Protein AF-A0A2N3EL34-F1 (afdb_monomer_lite)

Foldseek 3Di:
DDWDWDDDPQKIKIWDAWFDWFQKDKAAQDDDDAWKAFPVPRFTWDWDDDPSIIMTGGPDIGPRDGGTMIMGGHDD

Secondary structure (DSSP, 8-state):
--EEEEEETTEEEEEESS--EEEEEEETT----SEEEETTT--EEEEEEETTEEEEEEEEEEES-SS--EEEPPP-

Radius of gyration: 11.36 Å; chains: 1; bounding box: 29×24×26 Å

Structure (mmCIF, N/CA/C/O backbone):
data_AF-A0A2N3EL34-F1
#
_entry.id   AF-A0A2N3EL34-F1
#
loop_
_atom_site.group_PDB
_atom_site.id
_atom_site.type_symbol
_atom_site.label_atom_id
_atom_site.label_alt_id
_atom_site.label_comp_id
_atom_site.label_asym_id
_atom_site.label_entity_id
_atom_site.label_seq_id
_atom_site.pdbx_PDB_ins_code
_atom_site.Cartn_x
_atom_site.Cartn_y
_atom_site.Cartn_z
_atom_site.occupancy
_atom_site.B_iso_or_equiv
_atom_site.auth_seq_id
_atom_site.auth_comp_id
_atom_site.auth_asym_id
_atom_site.auth_atom_id
_atom_site.pdbx_PDB_model_num
ATOM 1 N N . MET A 1 1 ? 3.290 11.655 -5.554 1.00 90.25 1 MET A N 1
ATOM 2 C CA . MET A 1 1 ? 2.576 10.793 -6.523 1.00 90.25 1 MET A CA 1
ATOM 3 C C . MET A 1 1 ? 1.152 10.589 -6.023 1.00 90.25 1 MET A C 1
ATOM 5 O O . MET A 1 1 ? 1.015 10.401 -4.818 1.00 90.25 1 MET A O 1
ATOM 9 N N . PRO A 1 2 ? 0.112 10.668 -6.875 1.00 94.88 2 PRO A N 1
ATOM 10 C CA . PRO A 1 2 ? -1.263 10.409 -6.451 1.00 94.88 2 PRO A CA 1
ATOM 11 C C . PRO A 1 2 ? -1.436 8.964 -5.984 1.00 94.88 2 PRO A C 1
ATOM 13 O O . PRO A 1 2 ? -0.821 8.057 -6.542 1.00 94.88 2 PRO A O 1
ATOM 16 N N . VAL A 1 3 ? -2.306 8.744 -5.003 1.00 97.12 3 VAL A N 1
ATOM 17 C CA . VAL A 1 3 ? -2.686 7.405 -4.543 1.00 97.12 3 VAL A CA 1
ATOM 18 C C . VAL A 1 3 ? -4.196 7.279 -4.647 1.00 97.12 3 VAL A C 1
ATOM 20 O O . VAL A 1 3 ? -4.933 8.204 -4.302 1.00 97.12 3 VAL A O 1
ATOM 23 N N . ARG A 1 4 ? -4.660 6.160 -5.199 1.00 98.00 4 ARG A N 1
ATOM 24 C CA . ARG A 1 4 ? -6.079 5.817 -5.272 1.00 98.00 4 ARG A CA 1
ATOM 25 C C . ARG A 1 4 ? -6.383 4.698 -4.301 1.00 98.00 4 ARG A C 1
ATOM 27 O O . ARG A 1 4 ? -5.544 3.835 -4.055 1.00 98.00 4 ARG A O 1
ATOM 34 N N . PHE A 1 5 ? -7.610 4.718 -3.807 1.00 97.25 5 PHE A N 1
ATOM 35 C CA . PHE A 1 5 ? -8.135 3.693 -2.928 1.00 97.25 5 PHE A CA 1
ATOM 36 C C . PHE A 1 5 ? -9.383 3.096 -3.557 1.00 97.25 5 PHE A C 1
ATOM 38 O O . PHE A 1 5 ? -10.205 3.823 -4.116 1.00 97.25 5 PHE A O 1
ATOM 45 N N . THR A 1 6 ? -9.521 1.779 -3.473 1.00 97.75 6 THR A N 1
ATOM 46 C CA . THR A 1 6 ? -10.767 1.087 -3.818 1.00 97.75 6 THR A CA 1
ATOM 47 C C . THR A 1 6 ? -11.106 0.087 -2.727 1.00 97.75 6 THR A C 1
ATOM 49 O O . THR A 1 6 ? -10.259 -0.262 -1.903 1.00 97.75 6 THR A O 1
ATOM 52 N N . ARG A 1 7 ? -12.362 -0.353 -2.693 1.00 97.06 7 ARG A N 1
ATOM 53 C CA . ARG A 1 7 ? -12.845 -1.307 -1.701 1.00 97.06 7 ARG A CA 1
ATOM 54 C C . ARG A 1 7 ? -13.586 -2.443 -2.391 1.00 97.06 7 ARG A C 1
ATOM 56 O O . ARG A 1 7 ? -14.418 -2.188 -3.259 1.00 97.06 7 ARG A O 1
ATOM 63 N N . ARG A 1 8 ? -13.319 -3.682 -1.974 1.00 95.38 8 ARG A N 1
ATOM 64 C CA . ARG A 1 8 ? -14.078 -4.873 -2.378 1.00 95.38 8 ARG A CA 1
ATOM 65 C C . ARG A 1 8 ? -14.422 -5.671 -1.126 1.00 95.38 8 ARG A C 1
ATOM 67 O O . ARG A 1 8 ? -13.545 -6.245 -0.498 1.00 95.38 8 ARG A O 1
ATOM 74 N N . GLY A 1 9 ? -15.697 -5.684 -0.743 1.00 94.94 9 GLY A N 1
ATOM 75 C CA . GLY A 1 9 ? -16.102 -6.253 0.545 1.00 94.94 9 GLY A CA 1
ATOM 76 C C . GLY A 1 9 ? -15.427 -5.526 1.715 1.00 94.94 9 GLY A C 1
ATOM 77 O O . GLY A 1 9 ? -15.552 -4.306 1.851 1.00 94.94 9 GLY A O 1
ATOM 78 N N . GLY A 1 10 ? -14.714 -6.268 2.562 1.00 94.25 10 GLY A N 1
ATOM 79 C CA . GLY A 1 10 ? -13.920 -5.709 3.660 1.00 94.25 10 GLY A CA 1
ATOM 80 C C . GLY A 1 10 ? -12.547 -5.176 3.245 1.00 94.25 10 GLY A C 1
ATOM 81 O O . GLY A 1 10 ? -11.955 -4.415 4.003 1.00 94.25 10 GLY A O 1
ATOM 82 N N . ASP A 1 11 ? -12.065 -5.535 2.055 1.00 97.12 11 ASP A N 1
ATOM 83 C CA . ASP A 1 11 ? -10.686 -5.285 1.647 1.00 97.12 11 ASP A CA 1
ATOM 84 C C . ASP A 1 11 ? -10.503 -3.859 1.126 1.00 97.12 11 ASP A C 1
ATOM 86 O O . ASP A 1 11 ? -11.245 -3.404 0.245 1.00 97.12 11 ASP A O 1
ATOM 90 N N . ILE A 1 12 ? -9.463 -3.180 1.606 1.00 97.81 12 ILE A N 1
ATOM 91 C CA . ILE A 1 12 ? -9.016 -1.877 1.107 1.00 97.81 12 ILE A CA 1
ATOM 92 C C . ILE A 1 12 ? -7.823 -2.094 0.183 1.00 97.81 12 ILE A C 1
ATOM 94 O O . ILE A 1 12 ? -6.842 -2.723 0.559 1.00 97.81 12 ILE A O 1
ATOM 98 N N . HIS A 1 13 ? -7.887 -1.540 -1.022 1.00 98.38 13 HIS A N 1
ATOM 99 C CA . HIS A 1 13 ? -6.78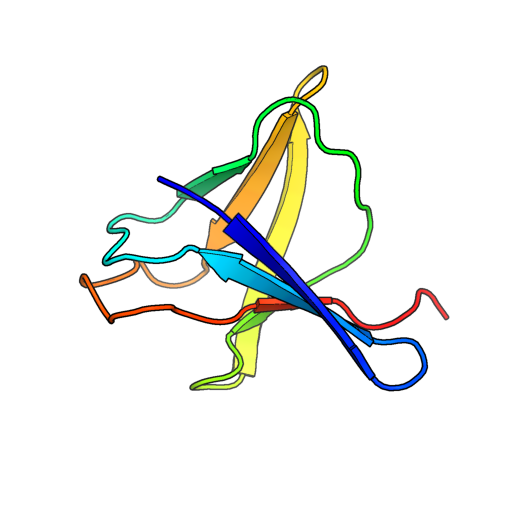0 -1.561 -1.970 1.00 98.38 13 HIS A CA 1
ATOM 100 C C . HIS A 1 13 ? -6.143 -0.179 -2.041 1.00 98.38 13 HIS A C 1
ATOM 102 O O . HIS A 1 13 ? -6.845 0.810 -2.245 1.00 98.38 13 HIS A O 1
ATOM 108 N N . ILE A 1 14 ? -4.823 -0.121 -1.917 1.00 98.25 14 ILE A 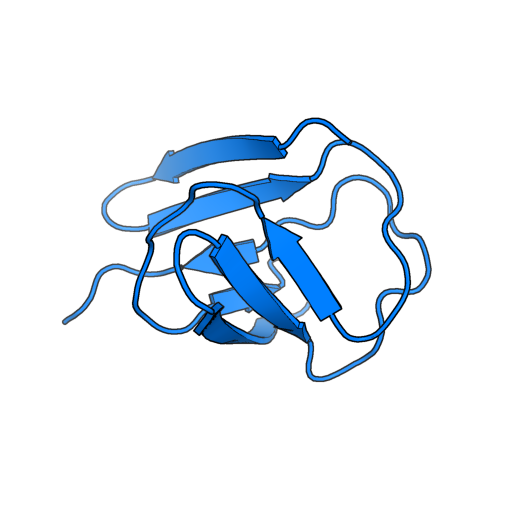N 1
ATOM 109 C CA . ILE A 1 14 ? -3.989 1.074 -2.036 1.00 98.25 14 ILE A CA 1
ATOM 110 C C . ILE A 1 14 ? -3.245 0.988 -3.367 1.00 98.25 14 ILE A C 1
ATOM 112 O O . ILE A 1 14 ? -2.520 0.025 -3.606 1.00 98.25 14 ILE A O 1
ATOM 116 N N . ILE A 1 15 ? -3.419 1.985 -4.235 1.00 98.25 15 ILE A N 1
ATOM 117 C CA . ILE A 1 15 ? -2.890 1.975 -5.604 1.00 98.25 15 ILE A CA 1
ATOM 118 C C . ILE A 1 15 ? -2.120 3.280 -5.855 1.00 98.25 15 ILE A C 1
ATOM 120 O O . ILE A 1 15 ? -2.721 4.302 -6.209 1.00 98.25 15 ILE A O 1
ATOM 124 N N . PRO A 1 16 ? -0.790 3.290 -5.668 1.00 97.19 16 PRO A N 1
ATOM 125 C CA . PRO A 1 16 ? 0.050 4.435 -5.991 1.00 97.19 16 PRO A CA 1
ATOM 126 C C . PRO A 1 16 ? 0.128 4.605 -7.512 1.00 97.19 16 PRO A C 1
ATOM 128 O O . PRO A 1 16 ? 0.606 3.719 -8.209 1.00 97.19 16 PRO A O 1
ATOM 131 N N . LEU A 1 17 ? -0.325 5.732 -8.058 1.00 97.00 17 LEU A N 1
ATOM 132 C CA . LEU A 1 17 ? -0.368 5.956 -9.506 1.00 97.00 17 LEU A CA 1
ATOM 133 C C . LEU A 1 17 ? 0.990 6.411 -10.055 1.00 97.00 17 LEU A C 1
ATOM 135 O O . LEU A 1 17 ? 1.208 7.593 -10.322 1.00 97.00 17 LEU A O 1
ATOM 139 N N . GLY A 1 18 ? 1.898 5.453 -10.227 1.00 96.69 18 GLY A N 1
ATOM 140 C CA . GLY A 1 18 ? 3.200 5.638 -10.864 1.00 96.69 18 GLY A CA 1
ATOM 141 C C . GLY A 1 18 ? 4.124 4.452 -10.610 1.00 96.69 18 GLY A C 1
ATOM 142 O O . GLY A 1 18 ? 3.648 3.328 -10.489 1.00 96.69 18 GLY A O 1
ATOM 143 N N . ARG A 1 19 ? 5.439 4.689 -10.582 1.00 97.25 19 ARG A N 1
ATOM 144 C CA . ARG A 1 19 ? 6.474 3.643 -10.497 1.00 97.25 19 ARG A CA 1
ATOM 145 C C . ARG A 1 19 ? 7.341 3.821 -9.248 1.00 97.25 19 ARG A C 1
ATOM 147 O O . ARG A 1 19 ? 8.487 4.247 -9.375 1.00 97.25 19 ARG A O 1
ATOM 154 N N . PRO A 1 20 ? 6.797 3.593 -8.041 1.00 96.25 20 PRO A N 1
ATOM 155 C CA . PRO A 1 20 ? 7.590 3.698 -6.824 1.00 96.25 20 PRO A CA 1
ATOM 156 C C . PRO A 1 20 ? 8.721 2.659 -6.820 1.00 96.25 20 PRO A C 1
ATOM 158 O O . PRO A 1 20 ? 8.605 1.577 -7.402 1.00 96.25 20 PRO A O 1
ATOM 161 N N . SER A 1 21 ? 9.812 3.005 -6.148 1.00 95.81 21 SER A N 1
ATOM 162 C CA . SER A 1 21 ? 10.984 2.153 -5.965 1.00 95.81 21 SER A CA 1
ATOM 163 C C . SER A 1 21 ? 11.456 2.217 -4.520 1.00 95.81 21 SER A C 1
ATOM 165 O O . SER A 1 21 ? 11.301 3.259 -3.883 1.00 95.81 21 SER A O 1
ATOM 167 N N . GLY A 1 22 ? 12.087 1.147 -4.044 1.00 96.62 22 GLY A N 1
ATOM 168 C CA . GLY A 1 22 ? 12.583 1.049 -2.671 1.00 96.62 22 GLY A CA 1
ATOM 169 C C . GLY A 1 22 ? 11.728 0.141 -1.793 1.00 96.62 22 GLY A C 1
ATOM 170 O O . GLY A 1 22 ? 10.753 -0.455 -2.242 1.00 96.62 22 GLY A O 1
ATOM 171 N N . ASP A 1 23 ? 12.142 0.006 -0.544 1.00 97.31 23 ASP A N 1
ATOM 172 C CA . ASP A 1 23 ? 11.546 -0.868 0.470 1.00 97.31 23 ASP A CA 1
ATOM 173 C C . ASP A 1 23 ? 10.372 -0.228 1.219 1.00 97.31 23 ASP A C 1
ATOM 175 O O . ASP A 1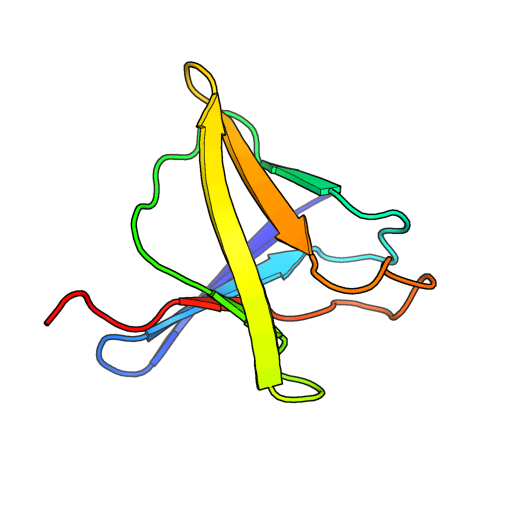 23 ? 9.636 -0.916 1.921 1.00 97.31 23 ASP A O 1
ATOM 179 N N . THR A 1 24 ? 10.172 1.080 1.064 1.00 97.38 24 THR A N 1
ATOM 180 C CA . THR A 1 24 ? 9.173 1.834 1.813 1.00 97.38 24 THR A CA 1
ATOM 181 C C . THR A 1 24 ? 8.374 2.780 0.927 1.00 97.38 24 THR A C 1
ATOM 183 O O . THR A 1 24 ? 8.881 3.388 -0.017 1.00 97.38 24 THR A O 1
ATOM 186 N N . LEU A 1 25 ? 7.090 2.935 1.253 1.00 97.06 25 LEU A N 1
ATOM 187 C CA . LEU A 1 25 ? 6.220 3.954 0.676 1.00 97.06 25 LEU A CA 1
ATOM 188 C C . LEU A 1 25 ? 5.492 4.698 1.794 1.00 97.06 25 LEU A C 1
ATOM 190 O O . LEU A 1 25 ? 4.741 4.105 2.564 1.00 97.06 25 LEU A O 1
ATOM 194 N N . ARG A 1 26 ? 5.687 6.017 1.856 1.00 97.75 26 ARG A N 1
ATOM 195 C CA . ARG A 1 26 ? 5.018 6.898 2.819 1.00 97.75 26 ARG A CA 1
ATOM 196 C C . ARG A 1 26 ? 3.788 7.549 2.195 1.00 97.75 26 ARG A C 1
ATOM 198 O O . ARG A 1 26 ? 3.889 8.223 1.169 1.00 97.75 26 ARG A O 1
ATOM 205 N N . LEU A 1 27 ? 2.645 7.381 2.847 1.00 97.31 27 LEU A N 1
ATOM 206 C CA . LEU A 1 27 ? 1.375 8.013 2.519 1.00 97.31 27 LEU A CA 1
ATOM 207 C C . LEU A 1 27 ? 1.093 9.104 3.549 1.00 97.31 27 LEU A C 1
ATOM 209 O O . LEU A 1 27 ? 0.962 8.819 4.737 1.00 97.31 27 LEU A O 1
ATOM 213 N N . LYS A 1 28 ? 1.038 10.354 3.088 1.00 96.94 28 LYS A N 1
ATOM 214 C CA . LYS A 1 28 ? 0.838 11.508 3.967 1.00 96.94 28 LYS A CA 1
ATOM 215 C C . LYS A 1 28 ? -0.587 11.570 4.499 1.00 96.94 28 LYS A C 1
ATOM 217 O O . LYS A 1 28 ? -1.513 11.285 3.741 1.00 96.94 28 LYS A O 1
ATOM 222 N N . GLU A 1 29 ? -0.728 11.992 5.755 1.00 96.56 29 GLU A N 1
ATOM 223 C CA . GLU A 1 29 ? -2.024 12.285 6.397 1.00 96.56 29 GLU A CA 1
ATOM 224 C C . GLU A 1 29 ? -3.030 11.129 6.282 1.00 96.56 29 GLU A C 1
ATOM 226 O O . GLU A 1 29 ? -4.230 11.315 6.077 1.00 96.56 29 GLU A O 1
ATOM 231 N N . MET A 1 30 ? -2.521 9.904 6.383 1.00 95.62 30 MET A N 1
ATOM 232 C CA . MET A 1 30 ? -3.306 8.692 6.251 1.00 95.62 30 MET A CA 1
ATOM 233 C C . MET A 1 30 ? -3.177 7.858 7.516 1.00 95.62 30 MET A C 1
ATOM 235 O O . MET A 1 30 ? -2.082 7.630 8.029 1.00 95.62 30 MET A O 1
ATOM 239 N N . SER A 1 31 ? -4.315 7.346 7.979 1.00 95.19 31 SER A N 1
ATOM 240 C CA . SER A 1 31 ? -4.353 6.333 9.021 1.00 95.19 31 SER A CA 1
ATOM 241 C C . SER A 1 31 ? -5.091 5.105 8.520 1.00 95.19 31 SER A C 1
ATOM 243 O O . SER A 1 31 ? -6.239 5.173 8.079 1.00 95.19 31 SER A O 1
ATOM 245 N N . LEU A 1 32 ? -4.394 3.976 8.553 1.00 94.62 32 LEU A N 1
ATOM 246 C CA . LEU A 1 32 ? -4.936 2.660 8.268 1.00 94.62 32 LEU A CA 1
ATOM 247 C C . LEU A 1 32 ? -4.117 1.647 9.048 1.00 94.62 32 LEU A C 1
ATOM 249 O O . LEU A 1 32 ? -2.897 1.755 9.135 1.00 94.62 32 LEU A O 1
ATOM 253 N N . ALA A 1 33 ? -4.793 0.659 9.610 1.00 92.44 33 ALA A N 1
ATOM 254 C CA . ALA A 1 33 ? -4.171 -0.258 10.534 1.00 92.44 33 ALA A CA 1
ATOM 255 C C . ALA A 1 33 ? -4.542 -1.699 10.165 1.00 92.44 33 ALA A C 1
ATOM 257 O O . ALA A 1 33 ? -5.693 -1.982 9.841 1.00 92.44 33 ALA A O 1
ATOM 258 N N . GLY A 1 34 ? -3.580 -2.618 10.243 1.00 93.50 34 GLY A N 1
ATOM 259 C CA . GLY A 1 34 ? -3.716 -3.995 9.757 1.00 93.50 34 GLY A CA 1
ATOM 260 C C . GLY A 1 34 ? -2.431 -4.462 9.079 1.00 93.50 34 GLY A C 1
ATOM 261 O O . GLY A 1 34 ? -1.399 -3.810 9.213 1.00 93.50 34 GLY A O 1
ATOM 262 N N . GLU A 1 35 ? -2.506 -5.562 8.340 1.00 95.06 35 GLU A N 1
ATOM 263 C CA . GLU A 1 35 ? -1.403 -6.072 7.522 1.00 95.06 35 GLU A CA 1
ATOM 264 C C . GLU A 1 35 ? -1.813 -6.066 6.053 1.00 95.06 35 GLU A C 1
ATOM 266 O O . GLU A 1 35 ? -2.971 -6.322 5.717 1.00 95.06 35 GLU A O 1
ATOM 271 N N . GLY A 1 36 ? -0.865 -5.744 5.178 1.00 97.50 36 GLY A N 1
ATOM 272 C CA . GLY A 1 36 ? -1.080 -5.679 3.745 1.00 97.50 36 GLY A CA 1
ATOM 273 C C . GLY A 1 36 ? -0.385 -6.812 3.004 1.00 97.50 36 GLY A C 1
ATOM 274 O O . GLY A 1 36 ? 0.505 -7.489 3.524 1.00 97.50 36 GLY A O 1
ATOM 275 N N . LYS A 1 37 ? -0.771 -6.999 1.746 1.00 98.19 37 LYS A N 1
ATOM 276 C CA . LYS A 1 37 ? -0.067 -7.858 0.791 1.00 98.19 37 LYS A CA 1
ATOM 277 C C . LYS A 1 37 ? 0.003 -7.178 -0.564 1.00 98.19 37 LYS A C 1
ATOM 279 O O . LYS A 1 37 ? -0.952 -6.509 -0.965 1.00 98.19 37 LYS A O 1
ATOM 284 N N . LEU A 1 38 ? 1.100 -7.366 -1.288 1.00 97.62 38 LEU A N 1
ATOM 285 C CA . LEU A 1 38 ? 1.150 -7.011 -2.701 1.00 97.62 38 LEU A CA 1
ATOM 286 C C . LEU A 1 38 ? 0.182 -7.907 -3.473 1.00 97.62 38 LEU A C 1
ATOM 288 O O . LEU A 1 38 ? 0.199 -9.127 -3.344 1.00 97.62 38 LEU A O 1
ATOM 292 N N . VAL A 1 39 ? -0.664 -7.299 -4.301 1.00 97.50 39 VAL A N 1
ATOM 293 C CA . VAL A 1 39 ? -1.639 -8.039 -5.117 1.00 97.50 39 VAL A CA 1
ATOM 294 C C . VAL A 1 39 ? -0.941 -8.894 -6.179 1.00 97.50 39 VAL A C 1
ATOM 296 O O . VAL A 1 39 ? -1.461 -9.937 -6.559 1.00 97.50 39 VAL A O 1
ATOM 299 N N . ALA A 1 40 ? 0.232 -8.465 -6.654 1.00 95.94 40 ALA A N 1
ATOM 300 C CA . ALA A 1 40 ? 0.931 -9.109 -7.763 1.00 95.94 40 ALA A CA 1
ATOM 301 C C . ALA A 1 40 ? 1.487 -10.500 -7.413 1.00 95.94 40 ALA A C 1
ATOM 303 O O . ALA A 1 40 ? 1.449 -11.395 -8.252 1.00 95.94 40 ALA A O 1
ATOM 304 N N . ASP A 1 41 ? 2.005 -10.672 -6.196 1.00 95.25 41 ASP A N 1
ATOM 305 C CA . ASP A 1 41 ? 2.720 -11.885 -5.779 1.00 95.25 41 ASP A CA 1
ATOM 306 C C . ASP A 1 41 ? 2.316 -12.397 -4.385 1.00 95.25 41 ASP A C 1
ATOM 308 O O . ASP A 1 41 ? 2.794 -13.441 -3.941 1.00 95.25 41 ASP A O 1
ATOM 312 N N . GLY A 1 42 ? 1.433 -11.685 -3.679 1.00 96.94 42 GLY A N 1
ATOM 313 C CA . GLY A 1 42 ? 0.998 -12.029 -2.328 1.00 96.94 42 GLY A CA 1
ATOM 314 C C . GLY A 1 42 ? 2.037 -11.769 -1.236 1.00 96.94 42 GLY A C 1
ATOM 315 O O . GLY A 1 42 ? 1.777 -12.106 -0.077 1.00 96.94 42 GLY A O 1
ATOM 316 N N . SER A 1 43 ? 3.195 -11.187 -1.564 1.00 96.75 43 SER A N 1
ATOM 317 C CA . SER A 1 43 ? 4.241 -10.889 -0.587 1.00 96.75 43 SER A CA 1
ATOM 318 C C . SER A 1 43 ? 3.739 -9.896 0.473 1.00 96.75 43 SER A C 1
ATOM 320 O O . SER A 1 43 ? 2.920 -9.020 0.174 1.00 96.75 43 SER A O 1
ATOM 322 N N . PRO A 1 44 ? 4.169 -10.042 1.740 1.00 97.62 44 PRO A N 1
ATOM 323 C CA . PRO A 1 44 ? 3.643 -9.231 2.829 1.00 97.62 44 PRO A CA 1
ATOM 324 C C . PRO A 1 44 ? 4.125 -7.780 2.743 1.00 97.62 44 PRO A C 1
ATOM 326 O O . PRO A 1 44 ? 5.268 -7.505 2.365 1.00 97.62 44 PRO A O 1
ATOM 329 N N . VAL A 1 45 ? 3.244 -6.869 3.155 1.00 98.19 45 VAL A N 1
ATOM 330 C CA . VAL A 1 45 ? 3.510 -5.440 3.320 1.00 98.19 45 VAL A CA 1
ATOM 331 C C . VAL A 1 45 ? 3.102 -5.047 4.734 1.00 98.19 45 VAL A C 1
ATOM 333 O O . VAL A 1 45 ? 1.922 -5.103 5.088 1.00 98.19 45 VAL A O 1
ATOM 336 N N . SER A 1 46 ? 4.072 -4.650 5.548 1.00 97.94 46 SER A N 1
ATOM 337 C CA . SER A 1 46 ? 3.810 -4.171 6.904 1.00 97.94 46 SER A CA 1
ATOM 338 C C . SER A 1 46 ? 3.280 -2.743 6.849 1.00 97.94 46 SER A C 1
ATOM 340 O O . SER A 1 46 ? 3.765 -1.921 6.071 1.00 97.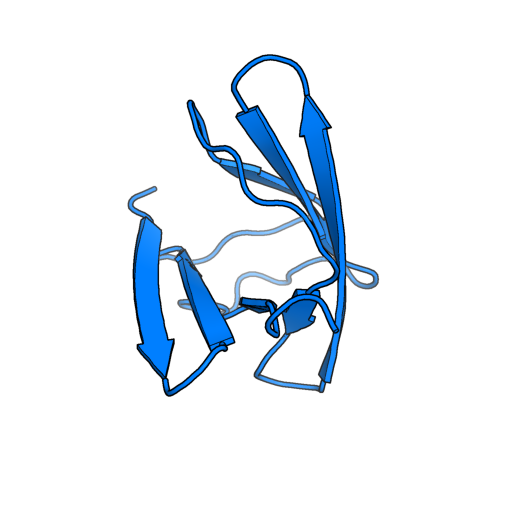94 46 SER A O 1
ATOM 342 N N . LEU A 1 47 ? 2.278 -2.440 7.671 1.00 97.81 47 LEU A N 1
ATOM 343 C CA . LEU A 1 47 ? 1.734 -1.094 7.816 1.00 97.81 47 LEU A CA 1
ATOM 344 C C . LEU A 1 47 ? 2.114 -0.560 9.192 1.00 97.81 47 LEU A C 1
ATOM 346 O O . LEU A 1 47 ? 1.818 -1.187 10.209 1.00 97.81 47 LEU A O 1
ATOM 350 N N . ARG A 1 48 ? 2.726 0.621 9.229 1.00 97.12 48 ARG A N 1
ATOM 351 C CA . ARG A 1 48 ? 3.087 1.297 10.475 1.00 97.12 48 ARG A CA 1
ATOM 352 C C . ARG A 1 48 ? 2.682 2.760 10.423 1.00 97.12 48 ARG A C 1
ATOM 354 O O . ARG A 1 48 ? 2.974 3.461 9.459 1.00 97.12 48 ARG A O 1
ATOM 361 N N . GLN A 1 49 ? 2.034 3.223 11.485 1.00 97.62 49 GLN A N 1
ATOM 362 C CA . GLN A 1 49 ? 1.743 4.640 11.666 1.00 97.62 49 GLN A CA 1
ATOM 363 C C . GLN A 1 49 ? 3.029 5.379 12.087 1.00 97.62 49 GLN A C 1
ATOM 365 O O . GLN A 1 49 ? 3.734 4.929 12.992 1.00 97.62 49 GLN A O 1
ATOM 370 N N . ASP A 1 50 ? 3.328 6.505 11.442 1.00 97.38 50 ASP A N 1
ATOM 371 C CA . ASP A 1 50 ? 4.423 7.420 11.777 1.00 97.38 50 ASP A CA 1
ATOM 372 C C . ASP A 1 50 ? 3.875 8.852 11.857 1.00 97.38 50 ASP A C 1
ATOM 374 O O . ASP A 1 50 ? 3.717 9.544 10.849 1.00 97.38 50 ASP A O 1
ATOM 378 N N . GLY A 1 51 ? 3.489 9.272 13.064 1.00 96.81 51 GLY A N 1
ATOM 379 C CA . GLY A 1 51 ? 2.718 10.500 13.255 1.00 96.81 51 GLY A CA 1
ATOM 380 C C . GLY A 1 51 ? 1.380 10.444 12.506 1.00 96.81 51 GLY A C 1
ATOM 381 O O . GLY A 1 51 ? 0.618 9.489 12.649 1.00 96.81 51 GLY A O 1
ATOM 382 N N . SER A 1 52 ? 1.098 11.458 11.687 1.00 97.38 52 SER A N 1
ATOM 383 C CA . SER A 1 52 ? -0.087 11.514 10.817 1.00 97.38 52 SER A CA 1
ATOM 384 C C . SER A 1 52 ? 0.024 10.654 9.558 1.00 97.38 52 SER A C 1
ATOM 386 O O . SER A 1 52 ? -0.956 10.525 8.829 1.00 97.38 52 SER A O 1
ATOM 388 N N . ASP A 1 53 ? 1.200 10.098 9.273 1.00 98.19 53 ASP A N 1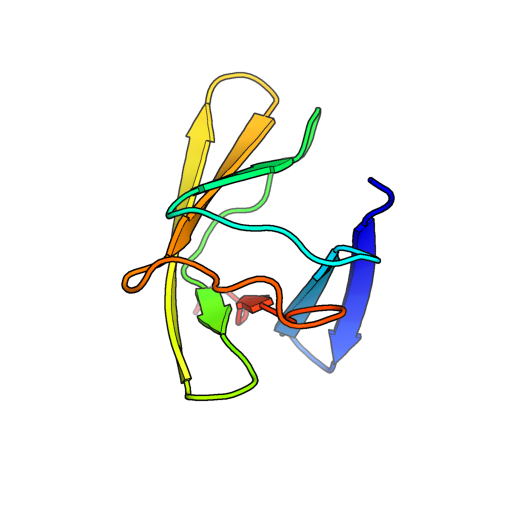
ATOM 389 C CA . ASP A 1 53 ? 1.476 9.403 8.023 1.00 98.19 53 ASP A CA 1
ATOM 390 C C . ASP A 1 53 ? 1.422 7.886 8.203 1.00 98.19 53 ASP A C 1
ATOM 392 O O . ASP A 1 53 ? 1.734 7.343 9.265 1.00 98.19 53 ASP A O 1
ATOM 396 N N . LEU A 1 54 ? 1.092 7.188 7.122 1.00 98.00 54 LEU A N 1
ATOM 397 C CA . LEU A 1 54 ? 1.171 5.738 7.039 1.00 98.00 54 LEU A CA 1
ATOM 398 C C . LEU A 1 54 ? 2.416 5.337 6.252 1.00 98.00 54 LEU A C 1
ATOM 400 O O . LEU A 1 54 ? 2.616 5.783 5.122 1.00 98.00 54 LEU A O 1
ATOM 404 N N . VAL A 1 55 ? 3.232 4.456 6.818 1.00 98.06 55 VAL A N 1
ATOM 405 C CA . VAL A 1 55 ? 4.373 3.845 6.136 1.00 98.06 55 VAL A CA 1
ATOM 406 C C . VAL A 1 55 ? 4.022 2.405 5.778 1.00 98.06 55 VAL A C 1
ATOM 408 O O . VAL A 1 55 ? 3.640 1.613 6.638 1.00 98.06 55 VAL A O 1
ATOM 411 N N . LEU A 1 56 ? 4.145 2.088 4.492 1.00 98.12 56 LEU A N 1
ATOM 412 C CA . LEU A 1 56 ? 4.102 0.738 3.944 1.00 98.12 56 LEU A CA 1
ATOM 413 C C . LEU A 1 56 ? 5.540 0.242 3.810 1.00 98.12 56 LEU A C 1
ATOM 415 O O . LEU A 1 56 ? 6.333 0.882 3.121 1.00 98.12 56 LEU A O 1
ATOM 419 N N . GLU A 1 57 ? 5.867 -0.875 4.444 1.00 98.06 57 GLU A N 1
ATOM 420 C CA . GLU A 1 57 ? 7.189 -1.504 4.381 1.00 98.06 57 GLU A CA 1
ATOM 421 C C . GLU A 1 57 ? 7.061 -2.825 3.608 1.00 98.06 57 GLU A C 1
ATOM 423 O O . GLU A 1 57 ? 6.335 -3.738 4.010 1.00 98.06 57 GLU A O 1
ATOM 428 N N . PHE A 1 58 ? 7.723 -2.910 2.456 1.00 97.38 58 PHE A N 1
ATOM 429 C CA . PHE A 1 58 ? 7.665 -4.053 1.551 1.00 97.38 58 PHE A CA 1
ATOM 430 C C . PHE A 1 58 ? 8.771 -5.045 1.900 1.00 97.38 58 PHE A C 1
ATOM 432 O O . PHE A 1 58 ? 9.934 -4.667 2.036 1.00 97.38 58 PHE A O 1
ATOM 439 N N . ARG A 1 59 ? 8.440 -6.341 1.980 1.00 95.81 59 ARG A N 1
ATOM 440 C CA . ARG A 1 59 ? 9.448 -7.386 2.240 1.00 95.81 59 ARG A CA 1
ATOM 441 C C . ARG A 1 59 ? 10.550 -7.426 1.177 1.00 95.81 59 ARG A C 1
ATOM 443 O O . ARG A 1 59 ? 11.688 -7.772 1.485 1.00 95.81 59 ARG A O 1
ATOM 450 N N . GLN A 1 60 ? 10.196 -7.133 -0.070 1.00 93.25 60 GLN A N 1
ATOM 451 C CA . GLN A 1 60 ? 11.133 -6.980 -1.176 1.00 93.25 60 GLN A CA 1
ATOM 452 C C . GLN A 1 60 ? 11.010 -5.560 -1.732 1.00 93.25 60 GLN A C 1
ATOM 454 O O . GLN A 1 60 ? 9.884 -5.070 -1.857 1.00 93.25 60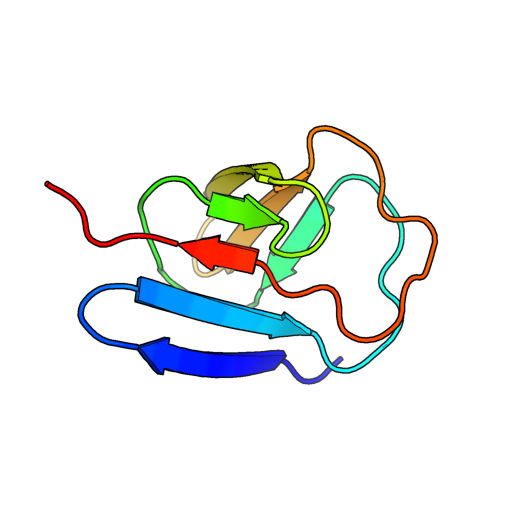 GLN A O 1
ATOM 459 N N . PRO A 1 61 ? 12.127 -4.895 -2.078 1.00 94.56 61 PRO A N 1
ATOM 460 C CA . PRO A 1 61 ? 12.069 -3.571 -2.673 1.00 94.56 61 PRO A CA 1
ATOM 461 C C . PRO A 1 61 ? 11.229 -3.558 -3.949 1.00 94.56 61 PRO A C 1
ATOM 463 O O . PRO A 1 61 ? 11.329 -4.441 -4.798 1.00 94.56 61 PRO A O 1
ATOM 466 N N . LEU A 1 62 ? 10.441 -2.505 -4.127 1.00 94.31 62 LEU A N 1
ATOM 467 C CA . LEU A 1 62 ? 9.783 -2.243 -5.394 1.00 94.31 62 LEU A CA 1
ATOM 468 C C . LEU A 1 62 ? 10.833 -1.882 -6.449 1.00 94.31 62 LEU A C 1
ATOM 470 O O . LEU A 1 62 ? 11.706 -1.039 -6.226 1.00 94.31 62 LEU A O 1
ATOM 474 N N . HIS A 1 63 ? 10.702 -2.483 -7.628 1.00 92.94 63 HIS A N 1
ATOM 475 C CA . HIS A 1 63 ? 11.613 -2.289 -8.759 1.00 92.94 63 HIS A CA 1
ATOM 476 C C . HIS A 1 63 ? 10.991 -1.436 -9.880 1.00 92.94 63 HIS A C 1
ATOM 478 O O . HIS A 1 63 ? 11.250 -1.657 -11.059 1.00 92.94 63 HIS A O 1
ATOM 484 N N . GLY A 1 64 ? 10.138 -0.463 -9.530 1.00 91.62 64 GLY A N 1
ATOM 485 C CA . GLY A 1 64 ? 9.550 0.464 -10.505 1.00 91.62 64 GLY A CA 1
ATOM 486 C C . GLY A 1 64 ? 8.387 -0.108 -11.323 1.00 91.62 64 GLY A C 1
ATOM 487 O O . GLY A 1 64 ? 8.071 0.424 -12.390 1.00 91.62 64 GLY A O 1
ATOM 488 N N . ALA A 1 65 ? 7.729 -1.168 -10.839 1.00 91.88 65 ALA A N 1
ATOM 489 C CA . ALA A 1 65 ? 6.470 -1.638 -11.413 1.00 91.88 65 ALA A CA 1
ATOM 490 C C . ALA A 1 65 ? 5.431 -0.502 -11.428 1.00 91.88 65 ALA A C 1
ATOM 492 O O . ALA A 1 65 ? 5.369 0.307 -10.501 1.00 91.88 65 ALA A O 1
ATOM 493 N N . PHE A 1 66 ? 4.625 -0.418 -12.490 1.00 95.94 66 PHE A N 1
ATOM 494 C CA . PHE A 1 66 ? 3.587 0.605 -12.582 1.00 95.94 66 PHE A CA 1
ATOM 495 C C . PHE A 1 66 ? 2.363 0.214 -11.754 1.00 95.94 66 PHE A C 1
ATOM 497 O O . PHE A 1 66 ? 1.836 -0.883 -11.912 1.00 95.94 66 PHE A O 1
ATOM 504 N N . ALA A 1 67 ? 1.906 1.138 -10.912 1.00 96.81 67 ALA A N 1
ATOM 505 C CA . ALA A 1 67 ? 0.725 1.009 -10.069 1.00 96.81 67 ALA A CA 1
ATOM 506 C C . ALA A 1 67 ? 0.679 -0.270 -9.207 1.00 96.81 67 ALA A C 1
ATOM 508 O O . ALA A 1 67 ? -0.295 -1.022 -9.287 1.00 96.81 67 ALA A O 1
ATOM 509 N N . PRO A 1 68 ? 1.701 -0.529 -8.362 1.00 97.06 68 PRO A N 1
ATOM 510 C CA . PRO A 1 68 ? 1.713 -1.712 -7.511 1.00 97.06 68 PRO A CA 1
ATOM 511 C C . PRO A 1 68 ? 0.594 -1.614 -6.471 1.00 97.06 68 PRO A C 1
ATOM 513 O O . PRO A 1 68 ? 0.621 -0.754 -5.591 1.00 97.06 68 PRO A O 1
ATOM 516 N N . ALA A 1 69 ? -0.407 -2.484 -6.584 1.00 97.94 69 ALA A N 1
ATOM 517 C CA . ALA A 1 69 ? -1.537 -2.501 -5.669 1.00 97.94 69 ALA A CA 1
ATOM 518 C C . ALA A 1 69 ? -1.200 -3.287 -4.396 1.00 97.94 69 ALA A C 1
ATOM 520 O O . ALA A 1 69 ? -0.705 -4.415 -4.462 1.00 97.94 69 ALA A O 1
ATOM 521 N N . VAL A 1 70 ? -1.520 -2.702 -3.244 1.00 98.31 70 VAL A N 1
ATOM 522 C CA . VAL A 1 70 ? -1.482 -3.364 -1.935 1.00 98.31 70 VAL A CA 1
ATOM 523 C C . VAL A 1 70 ? -2.914 -3.588 -1.475 1.00 98.31 70 VAL A C 1
ATOM 525 O O . VAL A 1 70 ? -3.708 -2.652 -1.492 1.00 98.31 70 VAL A O 1
ATOM 528 N N . VAL A 1 71 ? -3.246 -4.805 -1.054 1.00 98.50 71 VAL A N 1
ATOM 529 C CA . VAL A 1 71 ? -4.527 -5.122 -0.416 1.00 98.50 71 VAL A CA 1
ATOM 530 C C . VAL A 1 71 ? -4.346 -5.219 1.094 1.00 98.50 71 VAL A C 1
ATOM 532 O O . VAL A 1 71 ? -3.402 -5.848 1.563 1.00 98.50 71 VAL A O 1
ATOM 535 N N . VAL A 1 72 ? -5.247 -4.596 1.845 1.00 98.06 72 VAL A N 1
ATOM 536 C CA . VAL A 1 72 ? -5.338 -4.641 3.306 1.00 98.06 72 VAL A CA 1
ATOM 537 C C . VAL A 1 72 ? -6.694 -5.262 3.651 1.00 98.06 72 VAL A C 1
ATOM 539 O O . VAL A 1 72 ? -7.722 -4.608 3.438 1.00 98.06 72 VAL A O 1
ATOM 542 N N . PRO A 1 73 ? -6.729 -6.523 4.116 1.00 95.88 73 PRO A N 1
ATOM 543 C CA . PRO A 1 73 ? -7.966 -7.191 4.501 1.00 95.88 73 PRO A CA 1
ATOM 544 C C . PRO A 1 73 ? -8.626 -6.517 5.714 1.00 95.88 73 PRO A C 1
ATOM 546 O O . PRO A 1 73 ? -7.953 -5.800 6.465 1.00 95.88 73 PRO A O 1
ATOM 549 N N . PRO A 1 74 ? -9.929 -6.749 5.952 1.00 89.94 74 PRO A N 1
ATOM 550 C CA . PRO A 1 74 ? -10.567 -6.295 7.176 1.00 89.94 74 PRO A CA 1
ATOM 551 C C . PRO A 1 74 ? -9.872 -6.934 8.381 1.00 89.94 74 PRO A C 1
ATOM 553 O O . PRO A 1 74 ? -9.424 -8.082 8.330 1.00 89.94 74 PRO A O 1
ATOM 556 N N . ARG A 1 75 ? -9.808 -6.194 9.486 1.00 78.50 75 ARG A N 1
ATOM 557 C CA . ARG A 1 75 ? -9.444 -6.789 10.771 1.00 78.50 75 ARG A CA 1
ATOM 558 C C . ARG A 1 75 ? -10.517 -7.814 11.144 1.00 78.50 75 ARG A C 1
ATOM 560 O O . ARG A 1 75 ? -11.703 -7.485 11.078 1.00 78.50 75 ARG A O 1
ATOM 567 N N . GLY A 1 76 ? -10.079 -9.036 11.446 1.00 57.22 76 GLY A N 1
ATOM 568 C CA . GLY A 1 76 ? -10.918 -10.067 12.059 1.00 57.22 76 GLY A CA 1
ATOM 569 C C . GLY A 1 76 ? -11.312 -9.708 13.482 1.00 57.22 76 GLY A C 1
ATOM 570 O O . GLY A 1 76 ? -10.621 -8.854 14.086 1.00 57.22 76 GLY A O 1
#

Sequence (76 aa):
MPVRFTRRGGDIHIIPLGRPSGDTLRLKEMSLAGEGKLVADGSPVSLRQDGSDLVLEFRQPLHGAFAPAVVVPPRG

pLDDT: mean 95.66, std 5.24, range [57.22, 98.5]